Protein AF-A0A439RKZ2-F1 (afdb_monomer_lite)

Foldseek 3Di:
DDDPDDDDDDPWDKDWDWDDDLQKTKIWIATPVRDTPDIDIDGDPNVVVCVVCVPPPPPDD

Secondary structure (DSSP, 8-state):
-----PPPS----EEEEEEE-SSEEEEEEEETTS-EEEEEEEE--HHHHHHH-TTTT----

Sequence (61 aa):
MCRPQAPSEELTDYYAGLDVSLEQSSVCVVVSSGKIVRETKVASEPEHRCSILPSCCRHGM

pLDDT: mean 71.34, std 15.16, range [38.88, 90.88]

Radius of gyration: 18.13 Å; chains: 1; bounding box: 40×44×32 Å

Structure (mmCIF, N/CA/C/O backbone):
data_AF-A0A439RKZ2-F1
#
_entry.id   AF-A0A439RKZ2-F1
#
loop_
_atom_site.group_PDB
_atom_site.id
_atom_site.type_symbol
_atom_site.label_atom_id
_atom_site.label_alt_id
_atom_site.label_comp_id
_atom_site.label_asym_id
_atom_site.label_entity_id
_atom_site.label_seq_id
_atom_site.pdbx_PDB_ins_code
_atom_site.Cartn_x
_atom_site.Cartn_y
_atom_site.Cartn_z
_atom_site.occupancy
_atom_site.B_iso_or_equiv
_atom_site.auth_seq_id
_atom_site.auth_comp_id
_atom_site.auth_asym_id
_atom_site.auth_atom_id
_atom_site.pdbx_PDB_model_num
ATOM 1 N N . MET A 1 1 ? -17.489 -6.851 -23.330 1.00 38.88 1 MET A N 1
ATOM 2 C CA . MET A 1 1 ? -18.054 -6.431 -22.028 1.00 38.88 1 MET A CA 1
ATOM 3 C C . MET A 1 1 ? -17.966 -7.625 -21.095 1.00 38.88 1 MET A C 1
ATOM 5 O O . MET A 1 1 ? -18.707 -8.581 -21.293 1.00 38.88 1 MET A O 1
ATOM 9 N N . CYS A 1 2 ? -17.011 -7.642 -20.166 1.00 41.81 2 CYS A N 1
ATOM 10 C CA . CYS A 1 2 ? -16.922 -8.720 -19.183 1.00 41.81 2 CYS A CA 1
ATOM 11 C C . CYS A 1 2 ? -18.113 -8.604 -18.230 1.00 41.81 2 CYS A C 1
ATOM 13 O O . CYS A 1 2 ? -18.282 -7.567 -17.594 1.00 41.81 2 CYS A O 1
ATOM 15 N N . ARG A 1 3 ? -18.956 -9.637 -18.162 1.00 56.62 3 ARG A N 1
ATOM 16 C CA . ARG A 1 3 ? -19.969 -9.770 -17.112 1.00 56.62 3 ARG A CA 1
ATOM 17 C C . ARG A 1 3 ? -19.284 -10.368 -15.881 1.00 56.62 3 ARG A C 1
ATOM 19 O O . ARG A 1 3 ? -18.899 -11.533 -15.956 1.00 56.62 3 ARG A O 1
ATOM 26 N N . PRO A 1 4 ? -19.116 -9.630 -14.773 1.00 57.41 4 PRO A N 1
ATOM 27 C CA . PRO A 1 4 ? -18.742 -10.261 -13.520 1.00 57.41 4 PRO A CA 1
ATOM 28 C C . PRO A 1 4 ? -19.936 -11.087 -13.035 1.00 57.41 4 PRO A C 1
ATOM 30 O O . PRO A 1 4 ? -21.013 -10.557 -12.762 1.00 57.41 4 PRO A O 1
ATOM 33 N N . GLN A 1 5 ? -19.760 -12.405 -13.004 1.00 56.84 5 GLN A N 1
ATOM 34 C CA . GLN A 1 5 ? -20.711 -13.327 -12.401 1.00 56.84 5 GLN A CA 1
ATOM 35 C C . GLN A 1 5 ? -20.509 -13.235 -10.887 1.00 56.84 5 GLN A C 1
ATOM 37 O O . GLN A 1 5 ? -19.443 -13.587 -10.388 1.00 56.84 5 GLN A O 1
ATOM 42 N N . ALA A 1 6 ? -21.486 -12.664 -10.182 1.00 55.09 6 ALA A N 1
ATOM 43 C CA . ALA A 1 6 ? -21.422 -12.508 -8.735 1.00 55.09 6 ALA A CA 1
ATOM 44 C C . ALA A 1 6 ? -21.437 -13.892 -8.061 1.00 55.09 6 ALA A C 1
ATOM 46 O O . ALA A 1 6 ? -22.327 -14.692 -8.371 1.00 55.09 6 ALA A O 1
ATOM 47 N N . PRO A 1 7 ? -20.493 -14.197 -7.157 1.00 53.53 7 PRO A N 1
ATOM 48 C CA . PRO A 1 7 ? -20.654 -15.321 -6.253 1.00 53.53 7 PRO A CA 1
ATOM 49 C C . PRO A 1 7 ? -21.749 -14.984 -5.224 1.00 53.53 7 PRO A C 1
ATOM 51 O O . PRO A 1 7 ? -21.788 -13.881 -4.680 1.00 53.53 7 PRO A O 1
ATOM 54 N N . SER A 1 8 ? -22.659 -15.933 -4.978 1.00 63.91 8 SER A N 1
ATOM 55 C CA . SER A 1 8 ? -23.343 -16.050 -3.682 1.00 63.91 8 SER A CA 1
ATOM 56 C C . SER A 1 8 ? -22.284 -16.183 -2.577 1.00 63.91 8 SER A C 1
ATOM 58 O O . SER A 1 8 ? -21.165 -16.552 -2.911 1.00 63.91 8 SER A O 1
ATOM 60 N N . GLU A 1 9 ? -22.644 -15.964 -1.308 1.00 58.12 9 GLU A N 1
ATOM 61 C CA . GLU A 1 9 ? -21.794 -15.961 -0.091 1.00 58.12 9 GLU A CA 1
ATOM 62 C C . GLU A 1 9 ? -21.462 -14.520 0.382 1.00 58.12 9 GLU A C 1
ATOM 64 O O . GLU A 1 9 ? -20.844 -13.749 -0.340 1.00 58.12 9 GLU A O 1
ATOM 69 N N . GLU A 1 10 ? -21.979 -14.162 1.569 1.00 58.00 10 GLU A N 1
ATOM 70 C CA . GLU A 1 10 ? -21.764 -12.961 2.411 1.00 58.00 10 GLU A CA 1
ATOM 71 C C . GLU A 1 10 ? -21.019 -11.757 1.790 1.00 58.00 10 GLU A C 1
ATOM 73 O O . GLU A 1 10 ? -19.835 -11.845 1.472 1.00 58.00 10 GLU A O 1
ATOM 78 N N . LEU A 1 11 ? -21.688 -10.594 1.709 1.00 65.50 11 LEU A N 1
ATOM 79 C CA . LEU A 1 11 ? -21.120 -9.307 1.275 1.00 65.50 11 LEU A CA 1
ATOM 80 C C . LEU A 1 11 ? -19.970 -8.869 2.207 1.00 65.50 11 LEU A C 1
ATOM 82 O O . LEU A 1 11 ? -20.139 -8.037 3.093 1.00 65.50 11 LEU A O 1
ATOM 86 N N . THR A 1 12 ? -18.796 -9.466 2.036 1.00 75.94 12 THR A N 1
ATOM 87 C CA . THR A 1 12 ? -17.581 -9.077 2.739 1.00 75.94 12 THR A CA 1
ATOM 88 C C . THR A 1 12 ? -16.974 -7.924 1.967 1.00 75.94 12 THR A C 1
ATOM 90 O O . THR A 1 12 ? -16.361 -8.124 0.917 1.00 75.94 12 THR A O 1
ATOM 93 N N . ASP A 1 13 ? -17.160 -6.704 2.466 1.00 86.69 13 ASP A N 1
ATOM 94 C CA . ASP A 1 13 ? -16.482 -5.548 1.894 1.00 86.69 13 ASP A CA 1
ATOM 95 C C . ASP A 1 13 ? -14.965 -5.722 2.024 1.00 86.69 13 ASP A C 1
ATOM 97 O O . ASP A 1 13 ? -14.431 -5.992 3.108 1.00 86.69 13 ASP A O 1
ATOM 101 N N . TYR A 1 14 ? -14.274 -5.566 0.898 1.00 86.94 14 TYR A N 1
ATOM 102 C CA . TYR A 1 14 ? -12.822 -5.511 0.834 1.00 86.94 14 TYR A CA 1
ATOM 103 C C . TYR A 1 14 ? -12.397 -4.073 0.576 1.00 86.94 14 TYR A C 1
ATOM 105 O O . TYR A 1 14 ? -12.841 -3.441 -0.384 1.00 86.94 14 TYR A O 1
ATOM 113 N N . TYR A 1 15 ? -11.482 -3.581 1.398 1.00 90.00 15 TYR A N 1
ATOM 114 C CA . TYR A 1 15 ? -10.849 -2.284 1.223 1.00 90.00 15 TYR A CA 1
ATOM 115 C C . TYR A 1 15 ? -9.372 -2.489 0.910 1.00 90.00 15 TYR A C 1
ATOM 117 O O . TYR A 1 15 ? -8.731 -3.395 1.441 1.00 90.00 15 TYR A O 1
ATOM 125 N N . ALA A 1 16 ? -8.826 -1.636 0.051 1.00 89.31 16 ALA A N 1
ATOM 126 C CA . ALA A 1 16 ? -7.403 -1.613 -0.248 1.00 89.31 16 ALA A CA 1
ATOM 127 C C . ALA A 1 16 ? -6.806 -0.288 0.235 1.00 89.31 16 ALA A C 1
ATOM 129 O O . ALA A 1 16 ? -7.262 0.782 -0.168 1.00 89.31 16 ALA A O 1
ATOM 130 N N . GLY A 1 17 ? -5.796 -0.364 1.096 1.00 89.25 17 GLY A N 1
ATOM 131 C CA . GLY A 1 17 ? -4.922 0.749 1.430 1.00 89.25 17 GLY A CA 1
ATOM 132 C C . GLY A 1 17 ? -3.726 0.767 0.485 1.00 89.25 17 GLY A C 1
ATOM 133 O O . GLY A 1 17 ? -3.096 -0.264 0.244 1.00 89.25 17 GLY A O 1
ATOM 134 N N . LEU A 1 18 ? -3.432 1.941 -0.062 1.00 88.38 18 LEU A N 1
ATOM 135 C CA . LEU A 1 18 ? -2.255 2.197 -0.882 1.00 88.38 18 LEU A CA 1
ATOM 136 C C . LEU A 1 18 ? -1.389 3.208 -0.131 1.00 88.38 18 LEU A C 1
ATOM 138 O O . LEU A 1 18 ? -1.762 4.374 -0.018 1.00 88.38 18 LEU A O 1
ATOM 142 N N . ASP A 1 19 ? -0.259 2.749 0.394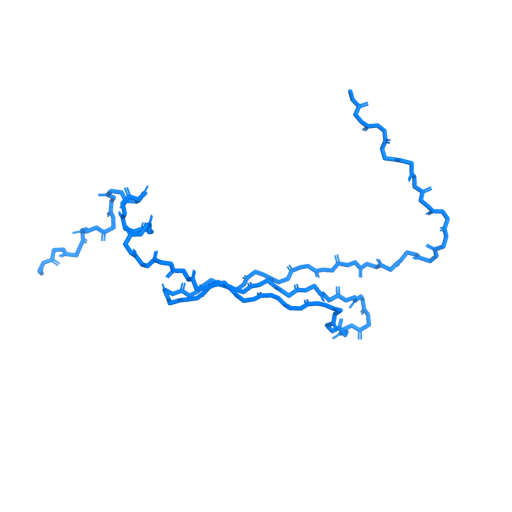 1.00 86.25 19 ASP A N 1
ATOM 143 C CA . ASP A 1 19 ? 0.729 3.596 1.054 1.00 86.25 19 ASP A CA 1
ATOM 144 C C . ASP A 1 19 ? 1.938 3.754 0.132 1.00 86.25 19 ASP A C 1
ATOM 146 O O . ASP A 1 19 ? 2.531 2.780 -0.335 1.00 86.25 19 ASP A O 1
ATOM 150 N N . VAL A 1 20 ? 2.267 5.001 -0.193 1.00 82.12 20 VAL A N 1
ATOM 151 C CA . VAL A 1 20 ? 3.300 5.330 -1.175 1.00 82.12 20 VAL A CA 1
ATOM 152 C C . VAL A 1 20 ? 4.325 6.237 -0.518 1.00 82.12 20 VAL A C 1
ATOM 154 O O . VAL A 1 20 ? 4.056 7.410 -0.271 1.00 82.12 20 VAL A O 1
ATOM 157 N N . SER A 1 21 ? 5.531 5.711 -0.314 1.00 83.06 21 SER A N 1
ATOM 158 C CA . SER A 1 21 ? 6.699 6.475 0.130 1.00 83.06 21 SER A CA 1
ATOM 159 C C . SER A 1 21 ? 7.738 6.604 -0.990 1.00 83.06 21 SER A C 1
ATOM 161 O O . SER A 1 21 ? 7.581 6.041 -2.078 1.00 83.06 21 SER A O 1
ATOM 163 N N . LEU A 1 22 ? 8.786 7.399 -0.764 1.00 76.00 22 LEU A N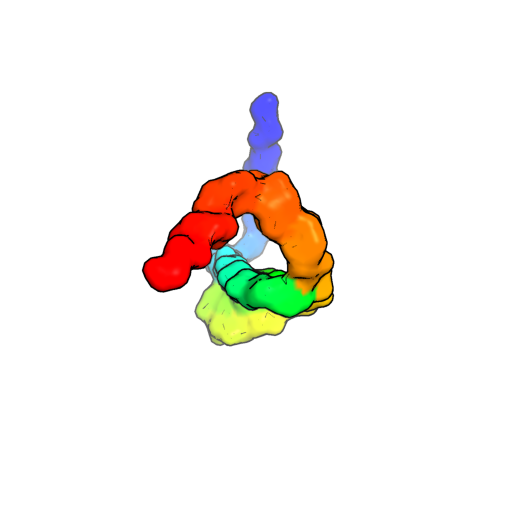 1
ATOM 164 C CA . LEU A 1 22 ? 9.870 7.580 -1.737 1.00 76.00 22 LEU A CA 1
ATOM 165 C C . LEU A 1 22 ? 10.693 6.300 -1.925 1.00 76.00 22 LEU A C 1
ATOM 167 O O . LEU A 1 22 ? 11.076 5.992 -3.047 1.00 76.00 22 LEU A O 1
ATOM 171 N N . GLU A 1 23 ? 10.906 5.545 -0.849 1.00 74.50 23 GLU A N 1
ATOM 172 C CA . GLU A 1 23 ? 11.713 4.319 -0.850 1.00 74.50 23 GLU A CA 1
ATOM 173 C C . GLU A 1 23 ? 10.874 3.070 -1.146 1.00 74.50 23 GLU A C 1
ATOM 175 O O . GLU A 1 23 ? 11.368 2.075 -1.682 1.00 74.50 23 GLU A O 1
ATOM 180 N N . GLN A 1 24 ? 9.584 3.089 -0.801 1.00 80.50 24 GLN A N 1
ATOM 181 C CA . GLN A 1 24 ? 8.761 1.890 -0.870 1.00 80.50 24 GLN A CA 1
ATOM 182 C C . GLN A 1 24 ? 7.277 2.188 -1.063 1.00 80.50 24 GLN A C 1
ATOM 184 O O . GLN A 1 24 ? 6.717 3.071 -0.418 1.00 80.50 24 GLN A O 1
ATOM 189 N N . SER A 1 25 ? 6.621 1.403 -1.910 1.00 82.69 25 SER A N 1
ATOM 190 C CA . SER A 1 25 ? 5.164 1.408 -2.036 1.00 82.69 25 SER A CA 1
ATOM 191 C C . SER A 1 25 ? 4.617 0.114 -1.451 1.00 82.69 25 SER A C 1
ATOM 193 O O . SER A 1 25 ? 5.146 -0.969 -1.713 1.00 82.69 25 SER A O 1
ATOM 195 N N . SER A 1 26 ? 3.572 0.213 -0.643 1.00 86.31 26 SER A N 1
ATOM 196 C CA . SER A 1 26 ? 2.896 -0.930 -0.048 1.00 86.31 26 SER A CA 1
ATOM 197 C C . SER A 1 26 ? 1.404 -0.906 -0.353 1.00 86.31 26 SER A C 1
ATOM 199 O O . SER A 1 26 ? 0.776 0.146 -0.476 1.00 86.31 26 SER A O 1
ATOM 201 N N . VAL A 1 27 ? 0.845 -2.098 -0.534 1.00 89.06 27 VAL A N 1
ATOM 202 C CA . VAL A 1 27 ? -0.588 -2.304 -0.730 1.00 89.06 27 VAL A CA 1
ATOM 203 C C . VAL A 1 27 ? -1.065 -3.272 0.334 1.00 89.06 27 VAL A C 1
ATOM 205 O O . VAL A 1 27 ? -0.555 -4.392 0.420 1.00 89.06 27 VAL A O 1
ATOM 208 N N . CYS A 1 28 ? -2.055 -2.855 1.116 1.00 90.88 28 CYS A N 1
ATOM 209 C CA . CYS A 1 28 ? -2.708 -3.682 2.119 1.00 90.88 28 CYS A CA 1
ATOM 210 C C . CYS A 1 28 ? -4.179 -3.889 1.748 1.00 90.88 28 CYS A C 1
ATOM 212 O O . CYS A 1 28 ? -4.885 -2.960 1.376 1.00 90.88 28 CYS A O 1
ATOM 214 N N . VAL A 1 29 ? -4.652 -5.126 1.823 1.00 89.75 29 VAL A N 1
ATOM 215 C CA . VAL A 1 29 ? -6.058 -5.479 1.624 1.00 89.75 29 VAL A CA 1
ATOM 216 C C . VAL A 1 29 ? -6.634 -5.830 2.980 1.00 89.75 29 VAL A C 1
ATOM 218 O O . VAL A 1 29 ? -6.131 -6.738 3.644 1.00 89.75 29 VAL A O 1
ATOM 221 N N . VAL A 1 30 ? -7.687 -5.131 3.382 1.00 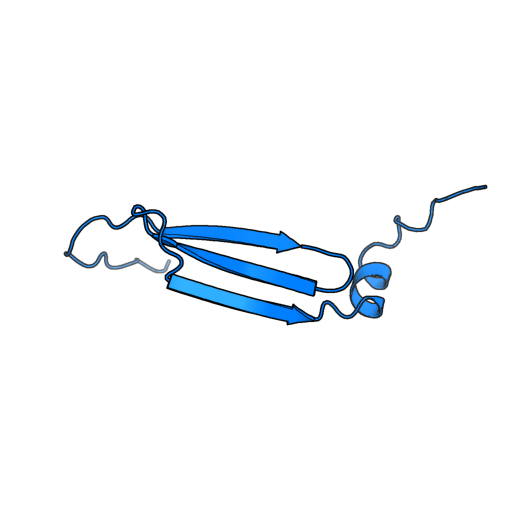89.56 30 VAL A N 1
ATOM 222 C CA . VAL A 1 30 ? -8.415 -5.360 4.629 1.00 89.56 30 VAL A CA 1
ATOM 223 C C . VAL A 1 30 ? -9.852 -5.761 4.337 1.00 89.56 30 VAL A C 1
ATOM 225 O O . VAL A 1 30 ? -10.454 -5.319 3.363 1.00 89.56 30 VAL A O 1
ATOM 228 N N . VAL A 1 31 ? -10.407 -6.609 5.189 1.00 88.94 31 VAL A N 1
ATOM 229 C CA . VAL A 1 31 ? -11.840 -6.938 5.181 1.00 88.94 31 VAL A CA 1
ATOM 230 C C . VAL A 1 31 ? -12.610 -6.005 6.105 1.00 88.94 31 VAL A C 1
ATOM 232 O O . VAL A 1 31 ? -12.024 -5.407 7.007 1.00 88.94 31 VAL A O 1
ATOM 235 N N . SER A 1 32 ? -13.928 -5.936 5.935 1.00 86.50 32 SER A N 1
ATOM 236 C CA . SER A 1 32 ? -14.862 -5.165 6.772 1.00 86.50 32 SER A CA 1
ATOM 237 C C . SER A 1 32 ? -14.685 -5.351 8.285 1.00 86.50 32 SER A C 1
ATOM 239 O O . SER A 1 32 ? -14.920 -4.422 9.051 1.00 86.50 32 SER A O 1
ATOM 241 N N . SER A 1 33 ? -14.187 -6.508 8.730 1.00 84.56 33 SER A N 1
ATOM 242 C CA . SER A 1 33 ? -13.828 -6.762 10.137 1.00 84.56 33 SER A CA 1
ATOM 243 C C . SER A 1 33 ? -12.576 -6.015 10.634 1.00 84.56 33 SER A C 1
ATOM 245 O O . SER A 1 33 ? -12.177 -6.191 11.785 1.00 84.56 33 SER A O 1
ATOM 247 N N . GLY A 1 34 ? -11.926 -5.214 9.784 1.00 80.69 34 GLY A N 1
ATOM 248 C CA . GLY A 1 34 ? -10.698 -4.473 10.091 1.00 80.69 34 GLY A CA 1
ATOM 249 C C . GLY A 1 34 ? -9.427 -5.327 10.075 1.00 80.69 34 GLY A C 1
ATOM 250 O O . GLY A 1 34 ? -8.363 -4.856 10.467 1.00 80.69 34 GLY A O 1
ATOM 251 N N . LYS A 1 35 ? -9.513 -6.590 9.638 1.00 84.88 35 LYS A N 1
ATOM 252 C CA . LYS A 1 35 ? -8.363 -7.501 9.553 1.00 84.88 35 LYS A CA 1
ATOM 253 C C . LYS A 1 35 ? -7.650 -7.360 8.211 1.00 84.88 35 LYS A C 1
ATOM 255 O O . LYS A 1 35 ? -8.298 -7.364 7.167 1.00 84.88 35 LYS A O 1
ATOM 260 N N . ILE A 1 36 ? -6.318 -7.313 8.241 1.00 85.06 36 ILE A N 1
ATOM 261 C CA . ILE A 1 36 ? -5.477 -7.363 7.039 1.00 85.06 36 ILE A CA 1
ATOM 262 C C . ILE A 1 36 ? -5.460 -8.799 6.513 1.00 85.06 36 ILE A C 1
ATOM 264 O O . ILE A 1 36 ? -5.082 -9.732 7.218 1.00 85.06 36 ILE A O 1
ATOM 268 N N . VAL A 1 37 ? -5.879 -8.966 5.264 1.00 86.00 37 VAL A N 1
ATOM 269 C CA . VAL A 1 37 ? -5.897 -10.247 4.551 1.00 86.00 37 V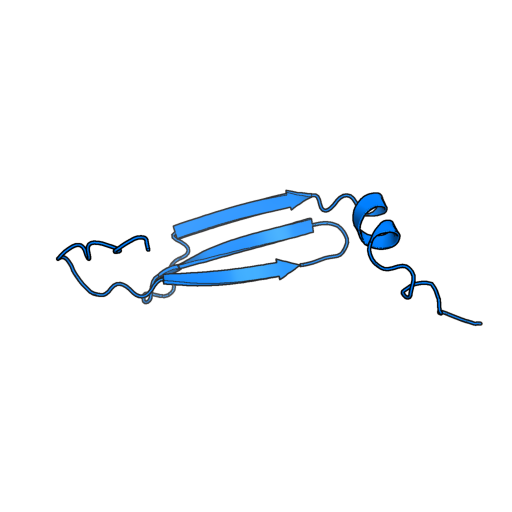AL A CA 1
ATOM 270 C C . VAL A 1 37 ? -4.591 -10.467 3.807 1.00 86.00 37 VAL A C 1
ATOM 272 O O . VAL A 1 37 ? -4.079 -11.585 3.774 1.00 86.00 37 VAL A O 1
ATOM 275 N N . ARG A 1 38 ? -4.045 -9.411 3.198 1.00 85.56 38 ARG A N 1
ATOM 276 C CA . ARG A 1 38 ? -2.761 -9.449 2.496 1.00 85.56 38 ARG A CA 1
ATOM 277 C C . ARG A 1 38 ? -2.088 -8.095 2.545 1.00 85.56 38 ARG A C 1
ATOM 279 O O . ARG A 1 38 ? -2.743 -7.077 2.365 1.00 85.56 38 ARG A O 1
ATOM 286 N N . GLU A 1 39 ? -0.777 -8.114 2.690 1.00 87.75 39 GLU A N 1
ATOM 287 C CA . GLU A 1 39 ? 0.069 -6.947 2.511 1.00 87.75 39 GLU A CA 1
ATOM 288 C C . GLU A 1 39 ? 1.209 -7.322 1.570 1.00 87.75 39 GLU A C 1
ATOM 290 O O . GLU A 1 39 ? 1.799 -8.399 1.686 1.00 87.75 39 GLU A O 1
ATOM 295 N N . THR A 1 40 ? 1.489 -6.460 0.599 1.00 86.69 40 THR A N 1
ATOM 296 C CA . THR A 1 40 ? 2.668 -6.588 -0.251 1.00 86.69 40 THR A CA 1
ATOM 297 C C . THR A 1 40 ? 3.410 -5.270 -0.275 1.00 86.69 40 THR A C 1
ATOM 299 O O . THR A 1 40 ? 2.806 -4.198 -0.290 1.00 86.69 40 THR A O 1
ATOM 302 N N . LYS A 1 41 ? 4.734 -5.359 -0.263 1.00 84.00 41 LYS A N 1
ATOM 303 C CA . LYS A 1 41 ? 5.617 -4.209 -0.188 1.00 84.00 41 LYS A CA 1
ATOM 304 C C . LYS A 1 41 ? 6.639 -4.314 -1.307 1.00 84.00 41 LYS A C 1
ATOM 306 O O . LYS A 1 41 ? 7.350 -5.310 -1.412 1.00 84.00 41 LYS A O 1
ATOM 311 N N . VAL A 1 42 ? 6.689 -3.292 -2.148 1.00 80.31 42 VAL A N 1
ATOM 312 C CA . VAL A 1 42 ? 7.544 -3.229 -3.332 1.00 80.31 42 VAL A CA 1
ATOM 313 C C . VAL A 1 42 ? 8.476 -2.035 -3.172 1.00 80.31 42 VAL A C 1
ATOM 315 O O . VAL A 1 42 ? 8.019 -0.911 -2.951 1.00 80.31 42 VAL A O 1
ATOM 318 N N . ALA A 1 43 ? 9.788 -2.284 -3.246 1.00 77.31 43 ALA A N 1
ATOM 319 C CA . ALA A 1 43 ? 10.787 -1.221 -3.337 1.00 77.31 43 ALA A CA 1
ATOM 320 C C . ALA A 1 43 ? 10.417 -0.308 -4.505 1.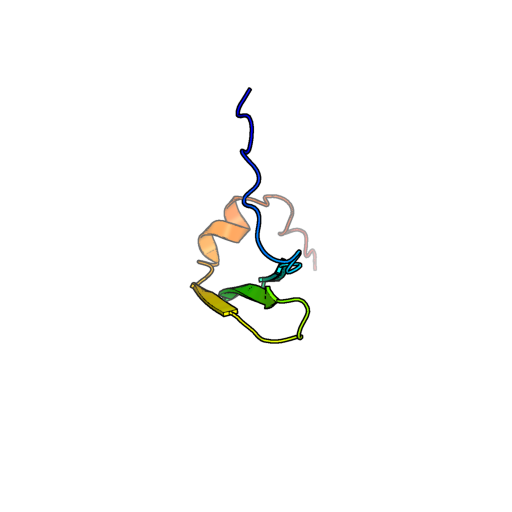00 77.31 43 ALA A C 1
ATOM 322 O O . ALA A 1 43 ? 10.230 -0.770 -5.629 1.00 77.31 43 ALA A O 1
ATOM 323 N N . SER A 1 44 ? 10.228 0.974 -4.221 1.00 69.12 44 SER A N 1
ATOM 324 C CA . SER A 1 44 ? 10.044 1.951 -5.282 1.00 69.12 44 SER A CA 1
ATOM 325 C C . SER A 1 44 ? 11.435 2.341 -5.731 1.00 69.12 44 SER A C 1
ATOM 327 O O . SER A 1 44 ? 12.127 3.015 -4.980 1.00 69.12 44 SER A O 1
ATOM 329 N N . GLU A 1 45 ? 11.865 1.888 -6.911 1.00 65.88 45 GLU A N 1
ATOM 330 C CA . GLU A 1 45 ? 13.119 2.373 -7.489 1.00 65.88 45 GLU A CA 1
ATOM 331 C C . GLU A 1 45 ? 13.000 3.896 -7.682 1.00 65.88 45 GLU A C 1
ATOM 333 O O . GLU A 1 45 ? 12.169 4.360 -8.479 1.00 65.88 45 GLU A O 1
ATOM 338 N N . PRO A 1 46 ? 13.758 4.703 -6.919 1.00 60.78 46 PRO A N 1
ATOM 339 C CA . PRO A 1 46 ? 13.583 6.150 -6.899 1.00 60.78 46 PRO A CA 1
ATOM 340 C C . PRO A 1 46 ? 13.952 6.781 -8.251 1.00 60.78 46 PRO A C 1
ATOM 342 O O . PRO A 1 46 ? 13.302 7.744 -8.674 1.00 60.78 46 PRO A O 1
ATOM 345 N N . GLU A 1 47 ? 14.908 6.199 -8.988 1.00 57.16 47 GLU A N 1
ATOM 346 C CA . GLU A 1 47 ? 15.284 6.624 -10.345 1.00 57.16 47 GLU A CA 1
ATOM 347 C C . GLU A 1 47 ? 14.128 6.563 -11.363 1.00 57.16 47 GLU A C 1
ATOM 349 O O . GLU A 1 47 ? 14.062 7.374 -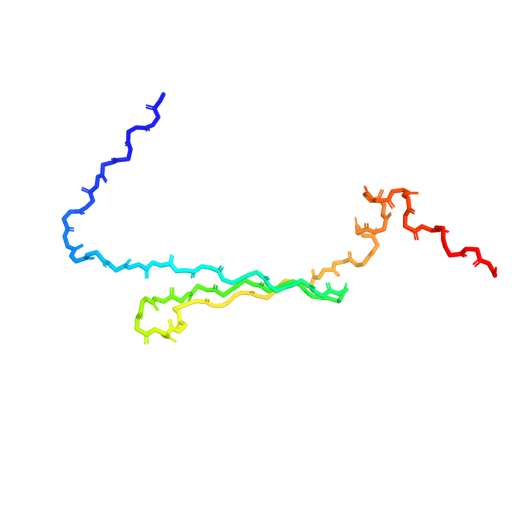12.295 1.00 57.16 47 GLU A O 1
ATOM 354 N N . HIS A 1 48 ? 13.158 5.669 -11.162 1.00 55.34 48 HIS A N 1
ATOM 355 C CA . HIS A 1 48 ? 12.016 5.505 -12.062 1.00 55.34 48 HIS A CA 1
ATOM 356 C C . HIS A 1 48 ? 10.860 6.475 -11.765 1.00 55.34 48 HIS A C 1
ATOM 358 O O . HIS A 1 48 ? 10.049 6.757 -12.647 1.00 55.34 48 HIS A O 1
ATOM 364 N N . ARG A 1 49 ? 10.789 7.048 -10.554 1.00 55.12 49 ARG A N 1
ATOM 365 C CA . ARG A 1 49 ? 9.742 8.027 -10.196 1.00 55.12 49 ARG A CA 1
ATOM 366 C C . ARG A 1 49 ? 10.090 9.450 -10.628 1.00 55.12 49 ARG A C 1
ATOM 368 O O . ARG A 1 49 ? 9.204 10.184 -11.061 1.00 55.12 49 ARG A O 1
ATOM 375 N N . CYS A 1 50 ? 11.366 9.829 -10.565 1.00 53.31 50 CYS A N 1
ATOM 376 C CA . CYS A 1 50 ? 11.822 11.146 -11.025 1.00 53.31 50 CYS A CA 1
ATOM 377 C C . CYS A 1 50 ? 11.740 11.307 -12.550 1.00 53.31 50 CYS A C 1
ATOM 379 O O . CYS A 1 50 ? 11.436 12.393 -13.035 1.00 53.31 50 CYS A O 1
ATOM 381 N N . SER A 1 51 ? 11.971 10.238 -13.314 1.00 54.22 51 SER A N 1
ATOM 382 C CA . SER A 1 51 ? 11.930 10.293 -14.782 1.00 54.22 51 SER A CA 1
ATOM 383 C C . SER A 1 51 ? 10.514 10.452 -15.348 1.00 54.22 51 SER A C 1
ATOM 385 O O . SER A 1 51 ? 10.353 11.025 -16.425 1.00 54.22 51 SER A O 1
ATOM 387 N N . ILE A 1 52 ? 9.482 10.005 -14.622 1.00 57.88 52 ILE A N 1
ATOM 388 C CA . ILE A 1 52 ? 8.085 10.066 -15.079 1.00 57.88 52 ILE A CA 1
ATOM 389 C C . ILE A 1 52 ? 7.395 11.402 -14.755 1.00 57.88 52 ILE A C 1
ATOM 391 O O . ILE A 1 52 ? 6.385 11.739 -15.372 1.00 57.88 52 ILE A O 1
ATOM 395 N N . LEU A 1 53 ? 7.948 12.183 -13.817 1.00 61.09 53 LEU A N 1
ATOM 396 C CA . LEU A 1 53 ? 7.444 13.499 -13.414 1.00 61.09 53 LEU A CA 1
ATOM 397 C C . LEU A 1 53 ? 8.481 14.593 -13.727 1.00 61.09 53 LEU A C 1
ATOM 399 O O . LEU A 1 53 ? 9.142 15.096 -12.814 1.00 61.09 53 LEU A O 1
ATOM 403 N N . PRO A 1 54 ? 8.600 15.031 -14.998 1.00 59.38 54 PRO A N 1
ATOM 404 C CA . PRO A 1 54 ? 9.577 16.043 -15.424 1.00 59.38 54 PRO A CA 1
ATOM 405 C C . PRO A 1 54 ? 9.423 17.411 -14.728 1.00 59.38 54 PRO A C 1
ATOM 407 O O . PRO A 1 54 ? 10.276 18.283 -14.876 1.00 59.38 54 PRO A O 1
ATOM 410 N N . SER A 1 55 ? 8.350 17.627 -13.960 1.00 60.16 55 SER A N 1
ATOM 411 C CA . SER A 1 55 ? 8.064 18.872 -13.244 1.00 60.16 55 SER A CA 1
ATOM 412 C C . SER A 1 55 ? 8.563 18.921 -11.793 1.00 60.16 55 SER A C 1
ATOM 414 O O . SER A 1 55 ? 8.493 19.989 -11.186 1.00 60.16 55 SER A O 1
ATOM 416 N N . CYS A 1 56 ? 9.056 17.819 -11.209 1.00 53.41 56 CYS A N 1
ATOM 417 C CA . CYS A 1 56 ? 9.379 17.777 -9.774 1.00 53.41 56 CYS A CA 1
ATOM 418 C C . CYS A 1 56 ? 10.695 18.496 -9.399 1.00 53.41 56 CYS A C 1
ATOM 420 O O . CYS A 1 56 ? 10.891 18.846 -8.239 1.00 53.41 56 CYS A O 1
ATOM 422 N N . CYS A 1 57 ? 11.560 18.811 -10.371 1.00 56.12 57 CYS A N 1
ATOM 423 C CA . CYS A 1 57 ? 12.828 19.519 -10.136 1.00 56.12 57 CYS A CA 1
ATOM 424 C C . CYS A 1 57 ? 12.701 21.046 -9.982 1.00 56.12 57 CYS A C 1
ATOM 426 O O . CYS A 1 57 ? 13.715 21.741 -9.987 1.00 56.12 57 CYS A O 1
ATOM 428 N N . ARG A 1 58 ? 11.497 21.614 -9.821 1.00 54.28 58 ARG A N 1
ATOM 429 C CA . ARG A 1 58 ? 11.352 23.046 -9.501 1.00 54.28 58 ARG A CA 1
ATOM 430 C C . ARG A 1 58 ? 11.421 23.290 -7.987 1.00 54.28 58 ARG A C 1
ATOM 432 O O . ARG A 1 58 ? 10.540 23.928 -7.428 1.00 54.28 58 ARG A O 1
ATOM 439 N N . HIS A 1 59 ? 12.474 22.803 -7.333 1.00 52.62 59 HIS A N 1
ATOM 440 C CA . HIS A 1 59 ? 12.988 23.468 -6.134 1.00 52.62 59 HIS A CA 1
ATOM 441 C C . HIS A 1 59 ? 14.093 24.412 -6.606 1.00 52.62 59 HIS A C 1
ATOM 443 O O . HIS A 1 59 ? 15.264 24.052 -6.700 1.00 52.62 59 HIS A O 1
ATOM 449 N N . GLY A 1 60 ? 13.656 25.601 -7.031 1.00 56.28 60 GLY A N 1
ATOM 450 C CA . GLY A 1 60 ? 14.535 26.755 -7.119 1.00 56.28 60 GLY A CA 1
ATOM 451 C C . GLY A 1 60 ? 14.971 27.148 -5.710 1.00 56.28 60 GLY A C 1
ATOM 452 O O . GLY A 1 60 ? 14.197 26.988 -4.767 1.00 56.28 60 GLY A O 1
ATOM 453 N N . MET A 1 61 ? 16.224 27.583 -5.626 1.00 48.34 61 MET A N 1
ATOM 454 C CA . MET A 1 61 ? 16.894 28.174 -4.464 1.00 48.34 61 MET A CA 1
ATOM 455 C C . MET A 1 61 ? 16.029 29.175 -3.696 1.00 48.34 61 MET A C 1
ATOM 457 O O . MET A 1 61 ? 15.248 29.898 -4.358 1.00 48.34 61 MET A O 1
#